Protein AF-A0A1X1UCP4-F1 (afdb_monomer_lite)

Radius of gyration: 19.57 Å; chains: 1; bounding box: 42×29×60 Å

Foldseek 3Di:
DCLVVLVVVLVVLLVVLQVVLVVQVPQPDPDGLADNVLSVLSNVLSVLSVVVNVLVVAPDDCCHPPNPPSVVVNVVSVVVNVVRVVVSVVVSVVVVVVVVVVVVVVVVVVD

Organism: Mycobacterium florentinum (NCBI:txid292462)

pLDDT: mean 77.63, std 12.24, range [49.59, 91.88]

Secondary structure (DSSP, 8-state):
-THHHHHHHHHHHHHHHHHHHHHHHH---SS-SS-HHHHHHHHHHHHHHHHHHGGGS--SSTTSTT-TTHHHHHHHHHHHHHHHHHHHHHHHHHHHHHHHHHHHHHHHHT-

Sequence (111 aa):
MAWLIFLGLVSTVILQEVVIGIAILQDSRENPIFPRWIAYLTFLTASLTIPGGLIVFFKTGPFAWNGLISWWILLAAFCVWMVTFTTALIRAIKRQSAASATALAREVATT

Structure (mmCIF, N/CA/C/O backbone):
data_AF-A0A1X1UCP4-F1
#
_entry.id   AF-A0A1X1UCP4-F1
#
loop_
_atom_site.group_PDB
_atom_site.id
_atom_site.type_symbol
_atom_site.label_atom_id
_atom_site.label_alt_id
_atom_site.label_comp_id
_atom_site.label_asym_id
_atom_site.label_entity_id
_atom_site.label_seq_id
_atom_site.pdbx_PDB_ins_code
_atom_site.Cartn_x
_atom_site.Cartn_y
_atom_site.Cartn_z
_atom_site.occupancy
_atom_site.B_iso_or_equiv
_atom_site.auth_seq_id
_atom_site.auth_comp_id
_atom_site.auth_asym_id
_atom_site.auth_atom_id
_atom_site.pdbx_PDB_model_num
ATOM 1 N N . MET A 1 1 ? 7.354 22.390 -23.010 1.00 51.59 1 MET A N 1
ATOM 2 C CA . MET A 1 1 ? 7.700 22.535 -21.575 1.00 51.59 1 MET A CA 1
ATOM 3 C C . MET A 1 1 ? 6.762 21.797 -20.603 1.00 51.59 1 MET A C 1
ATOM 5 O O . MET A 1 1 ? 7.073 21.755 -19.425 1.00 51.59 1 MET A O 1
ATOM 9 N N . ALA A 1 2 ? 5.684 21.132 -21.049 1.00 64.19 2 ALA A N 1
ATOM 10 C CA . ALA A 1 2 ? 4.746 20.410 -20.167 1.00 64.19 2 ALA A CA 1
ATOM 11 C C . ALA A 1 2 ? 5.306 19.138 -19.477 1.00 64.19 2 ALA A C 1
ATOM 13 O O . ALA A 1 2 ? 4.659 18.572 -18.603 1.00 64.19 2 ALA A O 1
ATOM 14 N N . TRP A 1 3 ? 6.508 18.682 -19.847 1.00 62.09 3 TRP A N 1
ATOM 15 C CA . TRP A 1 3 ? 7.091 17.420 -19.368 1.00 62.09 3 TRP A CA 1
ATOM 16 C C . TRP A 1 3 ? 7.582 17.474 -17.909 1.00 62.09 3 TRP A C 1
ATOM 18 O O . TRP A 1 3 ? 7.513 16.476 -17.201 1.00 62.09 3 TRP A O 1
ATOM 28 N N . LEU A 1 4 ? 8.010 18.644 -17.421 1.00 65.00 4 LEU A N 1
ATOM 29 C CA . LEU A 1 4 ? 8.468 18.809 -16.033 1.00 65.00 4 LEU A CA 1
ATOM 30 C C . LEU A 1 4 ? 7.322 18.697 -15.016 1.00 65.00 4 LEU A C 1
ATOM 32 O O . LEU A 1 4 ? 7.542 18.302 -13.875 1.00 65.00 4 LEU A O 1
ATOM 36 N N . ILE A 1 5 ? 6.088 18.992 -15.437 1.00 66.19 5 ILE A N 1
ATOM 37 C CA . ILE A 1 5 ? 4.898 18.868 -14.586 1.00 66.19 5 ILE A CA 1
ATOM 38 C C . ILE A 1 5 ? 4.654 17.393 -14.247 1.00 66.19 5 ILE A C 1
ATOM 40 O O . ILE A 1 5 ? 4.314 17.080 -13.111 1.00 66.19 5 ILE A O 1
ATOM 44 N N . PHE A 1 6 ? 4.915 16.479 -15.190 1.00 63.09 6 PHE A N 1
ATOM 45 C CA . PHE A 1 6 ? 4.830 15.037 -14.94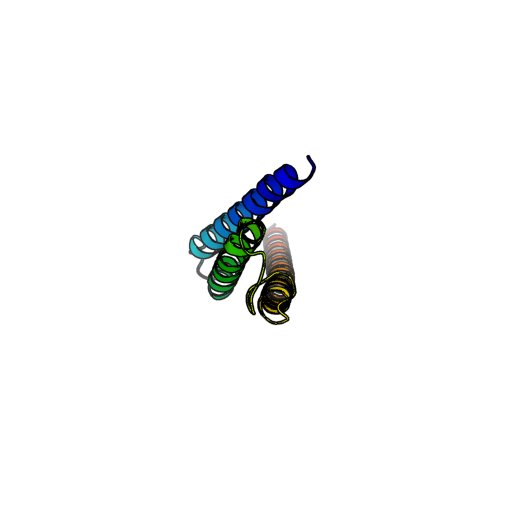8 1.00 63.09 6 PHE A CA 1
ATOM 46 C C . PHE A 1 6 ? 5.820 14.568 -13.879 1.00 63.09 6 PHE A C 1
ATOM 48 O O . PHE A 1 6 ? 5.444 13.772 -13.026 1.00 63.09 6 PHE A O 1
ATOM 55 N N . LEU A 1 7 ? 7.048 15.095 -13.864 1.00 67.75 7 LEU A N 1
ATOM 56 C CA . LEU A 1 7 ? 8.021 14.780 -12.811 1.00 67.75 7 LEU A CA 1
ATOM 57 C C . LEU A 1 7 ? 7.544 15.252 -11.433 1.00 67.75 7 LEU A C 1
ATOM 59 O O . LEU A 1 7 ? 7.670 14.508 -10.462 1.00 67.75 7 LEU A O 1
ATOM 63 N N . GLY A 1 8 ? 6.953 16.448 -11.349 1.00 70.69 8 GLY A N 1
ATOM 64 C CA . GLY A 1 8 ? 6.348 16.942 -10.109 1.00 70.69 8 GLY A CA 1
ATOM 65 C C . GLY A 1 8 ? 5.199 16.051 -9.629 1.00 70.69 8 GLY A C 1
ATOM 66 O O . GLY A 1 8 ? 5.187 15.631 -8.477 1.00 70.69 8 GLY A O 1
ATOM 67 N N . LEU A 1 9 ? 4.285 15.695 -10.533 1.00 74.31 9 LEU A N 1
ATOM 68 C CA . LEU A 1 9 ? 3.071 14.932 -10.225 1.00 74.31 9 LEU A CA 1
ATOM 69 C C . LEU A 1 9 ? 3.375 13.471 -9.848 1.00 74.31 9 LEU A C 1
ATOM 71 O O . LEU A 1 9 ? 2.800 12.929 -8.907 1.00 74.31 9 LEU A O 1
ATOM 75 N N . VAL A 1 10 ? 4.331 12.837 -10.529 1.00 76.12 10 VAL A N 1
ATOM 76 C CA . VAL A 1 10 ? 4.779 11.477 -10.192 1.00 76.12 10 VAL A CA 1
ATOM 77 C C . VAL A 1 10 ? 5.492 11.463 -8.839 1.00 76.12 10 VAL A C 1
ATOM 79 O O . VAL A 1 10 ? 5.235 10.581 -8.020 1.00 76.12 10 VAL A O 1
ATOM 82 N N . SER A 1 11 ? 6.329 12.468 -8.561 1.00 78.12 11 SER A N 1
ATOM 83 C CA . SER A 1 11 ? 7.030 12.577 -7.274 1.00 78.12 11 SER A CA 1
ATOM 84 C C . SER A 1 11 ? 6.058 12.742 -6.105 1.00 78.12 11 SER A C 1
ATOM 86 O O . SER A 1 11 ? 6.249 12.120 -5.059 1.00 78.12 11 SER A O 1
ATOM 88 N N . THR A 1 12 ? 4.989 13.529 -6.278 1.00 84.00 12 THR A N 1
ATOM 89 C CA . THR A 1 12 ? 3.972 13.702 -5.231 1.00 84.00 12 THR A CA 1
ATOM 90 C C . THR A 1 12 ? 3.172 12.428 -4.989 1.00 84.00 12 THR A C 1
ATOM 92 O O . THR A 1 12 ? 2.911 12.105 -3.834 1.00 84.00 12 THR A O 1
ATOM 95 N N . VAL A 1 13 ? 2.826 11.679 -6.043 1.00 83.62 13 VAL A N 1
ATOM 96 C CA . VAL A 1 13 ? 2.109 10.400 -5.901 1.00 83.62 13 VAL A CA 1
ATOM 97 C C . VAL A 1 13 ? 2.973 9.381 -5.162 1.00 83.62 13 VAL A C 1
ATOM 99 O O . VAL A 1 13 ? 2.512 8.785 -4.198 1.00 83.62 13 VAL A O 1
ATOM 102 N N . ILE A 1 14 ? 4.246 9.228 -5.533 1.00 85.06 14 ILE A N 1
ATOM 103 C CA . ILE A 1 14 ? 5.149 8.290 -4.847 1.00 85.06 14 ILE A CA 1
ATOM 104 C C . ILE A 1 14 ? 5.286 8.656 -3.365 1.00 85.06 14 ILE A C 1
ATOM 106 O O . ILE A 1 14 ? 5.194 7.779 -2.505 1.00 85.06 14 ILE A O 1
ATOM 110 N N . LEU A 1 15 ? 5.467 9.944 -3.054 1.00 88.88 15 LEU A N 1
ATOM 111 C CA . LEU A 1 15 ? 5.542 10.407 -1.670 1.00 88.88 15 LEU A CA 1
ATOM 112 C C . LEU A 1 15 ? 4.247 10.098 -0.907 1.00 88.88 15 LEU A C 1
ATOM 114 O O . LEU A 1 15 ? 4.309 9.596 0.213 1.00 88.88 15 LEU A O 1
ATOM 118 N N . GLN A 1 16 ? 3.089 10.354 -1.518 1.00 89.69 16 GLN A N 1
ATOM 119 C CA . GLN A 1 16 ? 1.783 10.051 -0.937 1.00 89.69 16 GLN A CA 1
ATOM 120 C C . GLN A 1 16 ? 1.648 8.556 -0.609 1.00 89.69 16 GLN A C 1
ATOM 122 O O . GLN A 1 16 ? 1.308 8.213 0.523 1.00 89.69 16 GLN A O 1
ATOM 127 N N . GLU A 1 17 ? 1.950 7.670 -1.559 1.00 89.25 17 GLU A N 1
ATOM 128 C CA . GLU A 1 17 ? 1.881 6.217 -1.364 1.00 89.25 17 GLU A CA 1
ATOM 129 C C . GLU A 1 17 ? 2.807 5.751 -0.230 1.00 89.25 17 GLU A C 1
ATOM 131 O O . GLU A 1 17 ? 2.408 4.978 0.643 1.00 89.25 17 GLU A O 1
ATOM 136 N N . VAL A 1 18 ? 4.043 6.257 -0.193 1.00 90.31 18 VAL A N 1
ATOM 137 C CA . VAL A 1 18 ? 5.017 5.904 0.849 1.00 90.31 18 VAL A CA 1
ATOM 138 C C . VAL A 1 18 ? 4.537 6.360 2.226 1.00 90.31 18 VAL A C 1
ATOM 140 O O . VAL A 1 18 ? 4.578 5.576 3.177 1.00 90.31 18 VAL A O 1
ATOM 143 N N . VAL A 1 19 ? 4.040 7.594 2.340 1.00 91.62 19 VAL A N 1
ATOM 144 C CA . VAL A 1 19 ? 3.505 8.130 3.600 1.00 91.62 19 VAL A CA 1
ATOM 145 C C . VAL A 1 19 ? 2.313 7.301 4.080 1.00 91.62 19 VAL A C 1
ATOM 147 O O . VAL A 1 19 ? 2.257 6.943 5.256 1.00 91.62 19 VAL A O 1
ATOM 150 N N . ILE A 1 20 ? 1.396 6.931 3.181 1.00 90.00 20 ILE A N 1
ATOM 151 C CA . ILE A 1 20 ? 0.250 6.069 3.500 1.00 90.00 20 ILE A CA 1
ATOM 152 C C . ILE A 1 20 ? 0.721 4.690 3.978 1.00 90.00 20 ILE A C 1
ATOM 154 O O . ILE A 1 20 ? 0.244 4.198 5.001 1.00 90.00 20 ILE A O 1
ATOM 158 N N . GLY A 1 21 ? 1.664 4.066 3.270 1.00 88.75 21 GLY A N 1
ATOM 159 C CA . GLY A 1 21 ? 2.205 2.759 3.639 1.00 88.75 21 GLY A CA 1
ATOM 160 C C . GLY A 1 21 ? 2.845 2.770 5.029 1.00 88.75 21 GLY A C 1
ATOM 161 O O . GLY A 1 21 ? 2.573 1.882 5.840 1.00 88.75 21 GLY A O 1
ATOM 162 N N . ILE A 1 22 ? 3.633 3.805 5.339 1.00 90.44 22 ILE A N 1
ATOM 163 C CA . ILE A 1 22 ? 4.244 3.989 6.664 1.00 90.44 22 ILE A CA 1
ATOM 164 C C . ILE A 1 22 ? 3.166 4.200 7.731 1.00 90.44 22 ILE A C 1
ATOM 166 O O . ILE A 1 22 ? 3.213 3.537 8.765 1.00 90.44 22 ILE A O 1
ATOM 170 N N . ALA A 1 23 ? 2.176 5.058 7.476 1.00 89.31 23 ALA A N 1
ATOM 171 C CA . ALA A 1 23 ? 1.099 5.331 8.425 1.00 89.31 23 ALA A CA 1
ATOM 172 C C . ALA A 1 23 ? 0.300 4.063 8.780 1.00 89.31 23 ALA A C 1
ATOM 174 O O . ALA A 1 23 ? -0.018 3.844 9.948 1.00 89.31 23 ALA A O 1
ATOM 175 N N . ILE A 1 24 ? 0.032 3.191 7.800 1.00 87.56 24 ILE A N 1
ATOM 176 C CA . ILE A 1 24 ? -0.637 1.901 8.039 1.00 87.56 24 ILE A CA 1
ATOM 177 C C . ILE A 1 24 ? 0.248 0.965 8.876 1.00 87.56 24 ILE A C 1
ATOM 179 O O . ILE A 1 24 ? -0.261 0.258 9.742 1.00 87.56 24 ILE A O 1
ATOM 183 N N . LEU A 1 25 ? 1.565 0.939 8.644 1.00 86.81 25 LEU A N 1
ATOM 184 C CA . LEU A 1 25 ? 2.485 0.098 9.422 1.00 86.81 25 LEU A CA 1
ATOM 185 C C . LEU A 1 25 ? 2.725 0.611 10.848 1.00 86.81 25 LEU A C 1
ATOM 187 O O . LEU A 1 25 ? 3.007 -0.198 11.734 1.00 8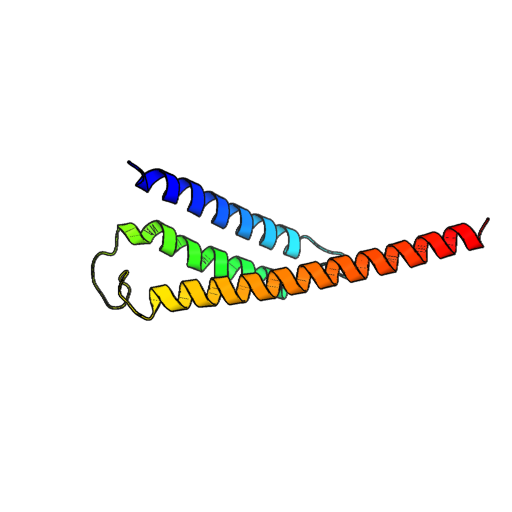6.81 25 LEU A O 1
ATOM 191 N N . GLN A 1 26 ? 2.623 1.924 11.061 1.00 88.56 26 GLN A N 1
ATOM 192 C CA . GLN A 1 26 ? 2.728 2.560 12.375 1.00 88.56 26 GLN A CA 1
ATOM 193 C C . GLN A 1 26 ? 1.474 2.355 13.236 1.00 88.56 26 GLN A C 1
ATOM 195 O O . GLN A 1 26 ? 1.556 2.484 14.460 1.00 88.56 26 GLN A O 1
ATOM 200 N N . ASP A 1 27 ? 0.331 2.001 12.637 1.00 85.12 27 ASP A N 1
ATOM 201 C CA . ASP A 1 27 ? -0.889 1.686 13.380 1.00 85.12 27 ASP A CA 1
ATOM 202 C C . ASP A 1 27 ? -0.694 0.412 14.226 1.00 85.12 27 ASP A C 1
ATOM 204 O O . ASP A 1 27 ? -0.733 -0.718 13.735 1.00 85.12 27 ASP A O 1
ATOM 208 N N . SER A 1 28 ? -0.443 0.622 15.521 1.00 76.56 28 SER A N 1
ATOM 209 C CA . SER A 1 28 ? -0.195 -0.425 16.524 1.00 76.56 28 SER A CA 1
ATOM 210 C C . SER A 1 28 ? -1.421 -0.711 17.399 1.00 76.56 28 SER A C 1
ATOM 212 O O . SER A 1 28 ? -1.294 -1.303 18.470 1.00 76.56 28 SER A O 1
ATOM 214 N N . ARG A 1 29 ? -2.616 -0.268 16.987 1.00 78.56 29 ARG A N 1
ATOM 215 C CA . ARG A 1 29 ? -3.868 -0.550 17.705 1.00 78.56 29 ARG A CA 1
ATOM 216 C C . ARG A 1 29 ? -4.177 -2.052 17.677 1.00 78.56 29 ARG A C 1
ATOM 218 O O . ARG A 1 29 ? -3.925 -2.711 16.674 1.00 78.56 29 ARG A O 1
ATOM 225 N N . GLU A 1 30 ? -4.808 -2.574 18.734 1.00 71.19 30 GLU A N 1
ATOM 226 C CA . GLU A 1 30 ? -5.292 -3.972 18.781 1.00 71.19 30 GLU A CA 1
ATOM 227 C C . GLU A 1 30 ? -6.250 -4.299 17.624 1.00 71.19 30 GLU A C 1
ATOM 229 O O . GLU A 1 30 ? -6.244 -5.406 17.093 1.00 71.19 30 GLU A O 1
ATOM 234 N N . ASN A 1 31 ? -7.042 -3.309 17.197 1.00 73.44 31 ASN A N 1
ATOM 235 C CA . ASN A 1 31 ? -7.873 -3.361 15.999 1.00 73.44 31 ASN A CA 1
ATOM 236 C C . ASN A 1 31 ? -7.418 -2.267 15.018 1.00 73.44 31 ASN A C 1
ATOM 238 O O . ASN A 1 31 ? -7.933 -1.146 15.091 1.00 73.44 31 ASN A O 1
ATOM 242 N N . PRO A 1 32 ? -6.455 -2.555 14.125 1.00 76.06 32 PRO A N 1
ATOM 243 C CA . PRO A 1 32 ? -5.938 -1.563 13.191 1.00 76.06 32 PRO A CA 1
ATOM 244 C C . PRO A 1 32 ? -7.026 -1.102 12.214 1.00 76.06 32 PRO A C 1
ATOM 246 O O . PRO A 1 32 ? -7.897 -1.880 11.802 1.00 76.06 32 PRO A O 1
ATOM 249 N N . ILE A 1 33 ? -6.980 0.180 11.845 1.00 78.44 33 ILE A N 1
ATOM 250 C CA . ILE A 1 33 ? -7.975 0.812 10.962 1.00 78.44 33 ILE A CA 1
ATOM 251 C C . ILE A 1 33 ? -7.900 0.196 9.560 1.00 78.44 33 ILE A C 1
ATOM 253 O O . ILE A 1 33 ? -8.926 -0.092 8.938 1.00 78.44 33 ILE A O 1
ATOM 257 N N . PHE A 1 34 ? -6.675 -0.043 9.091 1.00 80.75 34 PHE A N 1
ATOM 258 C CA . PHE A 1 34 ? -6.382 -0.693 7.822 1.00 80.75 34 PHE A CA 1
ATOM 259 C C . PHE A 1 34 ? -5.638 -2.014 8.059 1.00 80.75 34 PHE A C 1
ATOM 261 O O . PHE A 1 34 ? -4.712 -2.062 8.867 1.00 80.75 34 PHE A O 1
ATOM 268 N N . PRO A 1 35 ? -5.986 -3.104 7.352 1.00 80.38 35 PRO A N 1
ATOM 269 C CA . PRO A 1 35 ? -5.209 -4.336 7.421 1.00 80.38 35 PRO A CA 1
ATOM 270 C C . PRO A 1 35 ? -3.793 -4.124 6.865 1.00 80.38 35 PRO A C 1
ATOM 272 O O . PRO A 1 35 ? -3.615 -3.531 5.801 1.00 80.38 35 PRO A O 1
ATOM 275 N N . ARG A 1 36 ? -2.783 -4.673 7.554 1.00 83.31 36 ARG A N 1
ATOM 276 C CA . ARG A 1 36 ? -1.349 -4.472 7.247 1.00 83.31 36 ARG A CA 1
ATOM 277 C C . ARG A 1 36 ? -0.956 -4.877 5.821 1.00 83.31 36 ARG A C 1
ATOM 279 O O . ARG A 1 36 ? -0.031 -4.304 5.261 1.00 83.31 36 ARG A O 1
ATOM 286 N N . TRP A 1 37 ? -1.680 -5.819 5.209 1.00 84.25 37 TRP A N 1
ATOM 287 C CA . TRP A 1 37 ? -1.467 -6.212 3.811 1.00 84.25 37 TRP A CA 1
ATOM 288 C C . TRP A 1 37 ? -1.649 -5.052 2.822 1.00 84.25 37 TRP A C 1
ATOM 290 O O . TRP A 1 37 ? -0.916 -4.976 1.835 1.00 84.25 37 TRP A O 1
ATOM 300 N N . ILE A 1 38 ? -2.554 -4.112 3.113 1.00 86.12 38 ILE A N 1
ATOM 301 C CA . ILE A 1 38 ? -2.766 -2.938 2.259 1.00 86.12 38 ILE A CA 1
ATOM 302 C C . ILE A 1 38 ? -1.499 -2.092 2.193 1.00 86.12 38 ILE A C 1
ATOM 304 O O . ILE A 1 38 ? -1.179 -1.603 1.118 1.00 86.12 38 ILE A O 1
ATOM 308 N N . ALA A 1 39 ? -0.725 -1.998 3.280 1.00 86.31 39 ALA A N 1
ATOM 309 C CA . ALA A 1 39 ? 0.554 -1.293 3.255 1.00 86.31 39 ALA A CA 1
ATOM 310 C C . ALA A 1 39 ? 1.511 -1.892 2.215 1.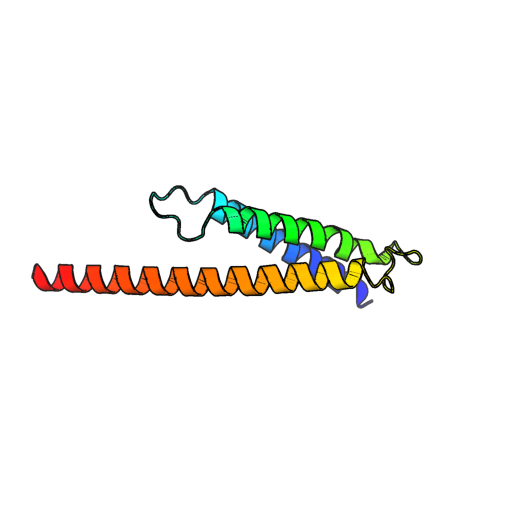00 86.31 39 ALA A C 1
ATOM 312 O O . ALA A 1 39 ? 2.106 -1.151 1.439 1.00 86.31 39 ALA A O 1
ATOM 313 N N . TYR A 1 40 ? 1.622 -3.223 2.139 1.00 87.19 40 TYR A N 1
ATOM 314 C CA . TYR A 1 40 ? 2.464 -3.880 1.132 1.00 87.19 40 TYR A CA 1
ATOM 315 C C . TYR A 1 40 ? 1.968 -3.619 -0.294 1.00 87.19 40 TYR A C 1
ATOM 317 O O . TYR A 1 40 ? 2.780 -3.406 -1.190 1.00 87.19 40 TYR A O 1
ATOM 325 N N . LEU A 1 41 ? 0.648 -3.588 -0.502 1.00 88.12 41 LEU A N 1
ATOM 326 C CA . LEU A 1 41 ? 0.045 -3.265 -1.798 1.00 88.12 41 LEU A CA 1
ATOM 327 C C . LEU A 1 41 ? 0.340 -1.814 -2.218 1.00 88.12 41 LEU A C 1
ATOM 329 O O . LEU A 1 41 ? 0.696 -1.562 -3.369 1.00 88.12 41 LEU A O 1
ATOM 333 N N . THR A 1 42 ? 0.253 -0.872 -1.280 1.00 87.75 42 THR A N 1
ATOM 334 C CA . THR A 1 42 ? 0.619 0.540 -1.465 1.00 87.75 42 THR A CA 1
ATOM 335 C C . THR A 1 42 ? 2.109 0.685 -1.797 1.00 87.75 42 THR A C 1
ATOM 337 O O . THR A 1 42 ? 2.457 1.326 -2.785 1.00 87.75 42 THR A O 1
ATOM 340 N N . PHE A 1 43 ? 3.009 0.004 -1.077 1.00 88.19 43 PHE A N 1
ATOM 341 C CA . PHE A 1 43 ? 4.446 0.021 -1.397 1.00 88.19 43 PHE A CA 1
ATOM 342 C C . PHE A 1 43 ? 4.775 -0.620 -2.751 1.00 88.19 43 PHE A C 1
ATOM 344 O O . PHE A 1 43 ? 5.650 -0.127 -3.468 1.00 88.19 43 PHE A O 1
ATOM 351 N N . LEU A 1 44 ? 4.071 -1.690 -3.128 1.00 86.56 44 LEU A N 1
ATOM 352 C CA . LEU A 1 44 ? 4.212 -2.310 -4.445 1.00 86.56 44 LEU A CA 1
ATOM 353 C C . LEU A 1 44 ? 3.790 -1.336 -5.554 1.00 86.56 44 LEU A C 1
ATOM 355 O O . LEU A 1 44 ? 4.490 -1.191 -6.554 1.00 86.56 44 LEU A O 1
ATOM 359 N N . THR A 1 45 ? 2.684 -0.624 -5.347 1.00 85.31 45 THR A N 1
ATOM 360 C CA . THR A 1 45 ? 2.155 0.368 -6.295 1.00 85.31 45 THR A CA 1
ATOM 361 C C . THR A 1 45 ? 3.075 1.586 -6.402 1.00 85.31 45 THR A C 1
ATOM 363 O O . THR A 1 45 ? 3.386 2.023 -7.512 1.00 85.31 45 THR A O 1
ATOM 366 N N . ALA A 1 46 ? 3.615 2.075 -5.280 1.00 86.06 46 ALA A N 1
ATOM 367 C CA . ALA A 1 46 ? 4.648 3.111 -5.263 1.00 86.06 46 ALA A CA 1
ATOM 368 C C . ALA A 1 46 ? 5.877 2.680 -6.078 1.00 86.06 46 ALA A C 1
ATOM 370 O O . ALA A 1 46 ? 6.351 3.420 -6.939 1.00 86.06 46 ALA A O 1
ATOM 371 N N . SER A 1 47 ? 6.341 1.445 -5.857 1.00 83.12 47 SER A N 1
ATOM 372 C CA . SER A 1 47 ? 7.506 0.872 -6.543 1.00 83.12 47 SER A CA 1
ATOM 373 C C . SER A 1 47 ? 7.291 0.732 -8.050 1.00 83.12 47 SER A C 1
ATOM 375 O O . SER A 1 47 ? 8.219 0.968 -8.817 1.00 83.12 47 SER A O 1
ATOM 377 N N . LEU A 1 48 ? 6.070 0.403 -8.486 1.00 79.56 48 LEU A N 1
ATOM 378 C CA . LEU A 1 48 ? 5.673 0.362 -9.900 1.00 79.56 48 LEU A CA 1
ATOM 379 C C . LEU A 1 48 ? 5.541 1.763 -10.516 1.00 79.56 48 LEU A C 1
ATOM 381 O O . LEU A 1 48 ? 5.775 1.944 -11.708 1.00 79.56 48 LEU A O 1
ATOM 385 N N . THR A 1 49 ? 5.225 2.772 -9.709 1.00 75.19 49 THR A N 1
ATOM 386 C CA . THR A 1 49 ? 5.081 4.160 -10.172 1.00 75.19 49 THR A CA 1
ATOM 387 C C . THR A 1 49 ? 6.442 4.832 -10.420 1.00 75.19 49 THR A C 1
ATOM 389 O O . THR A 1 49 ? 6.560 5.662 -11.322 1.00 75.19 49 THR A O 1
ATOM 392 N N . ILE A 1 50 ? 7.499 4.421 -9.705 1.00 75.69 50 ILE A N 1
ATOM 393 C CA . ILE A 1 50 ? 8.887 4.897 -9.894 1.00 75.69 50 ILE A CA 1
ATOM 394 C C . ILE A 1 50 ? 9.384 4.737 -11.350 1.00 75.69 50 ILE A C 1
ATOM 396 O O . ILE A 1 50 ? 9.781 5.740 -11.954 1.00 75.69 50 ILE A O 1
ATOM 400 N N . PRO A 1 51 ? 9.349 3.540 -11.974 1.00 66.81 51 PRO A N 1
ATOM 401 C CA . PRO A 1 51 ? 9.736 3.382 -13.374 1.00 66.81 51 PRO A CA 1
ATOM 402 C C . PRO A 1 51 ? 8.761 4.073 -14.338 1.00 66.81 51 PRO A C 1
ATOM 404 O O . PRO A 1 51 ? 9.177 4.469 -15.426 1.00 66.81 51 PRO A O 1
ATOM 407 N N . GLY A 1 52 ? 7.508 4.308 -13.928 1.00 64.62 52 GLY A N 1
ATOM 408 C CA . GLY A 1 52 ? 6.562 5.161 -14.655 1.00 64.62 52 GLY A CA 1
ATOM 409 C C . GLY A 1 52 ? 7.039 6.613 -14.806 1.00 64.62 52 GLY A C 1
ATOM 410 O O . GLY A 1 52 ? 6.769 7.239 -15.827 1.00 64.62 52 GLY A O 1
ATOM 411 N N . GLY A 1 53 ? 7.814 7.140 -13.851 1.00 63.12 53 GLY A N 1
ATOM 412 C CA . GLY A 1 53 ? 8.482 8.444 -13.973 1.00 63.12 53 GLY A CA 1
ATOM 413 C C . GLY A 1 53 ? 9.738 8.419 -14.856 1.00 63.12 53 GLY A C 1
ATOM 414 O O . GLY A 1 53 ? 10.031 9.390 -15.554 1.00 63.12 53 GLY A O 1
ATOM 415 N N . LEU A 1 54 ? 10.456 7.289 -14.881 1.00 59.53 54 LEU A N 1
ATOM 416 C CA . LEU A 1 54 ? 11.655 7.059 -15.711 1.00 59.53 54 LEU A CA 1
ATOM 417 C C . LEU A 1 54 ? 11.338 6.659 -17.158 1.00 59.53 54 LEU A C 1
ATOM 419 O O . LEU A 1 54 ? 12.236 6.456 -17.978 1.00 59.53 54 LEU A O 1
ATOM 423 N N . ILE A 1 55 ? 10.057 6.583 -17.493 1.00 58.94 55 ILE A N 1
ATOM 424 C CA . ILE A 1 55 ? 9.545 6.089 -18.768 1.00 58.94 55 ILE A CA 1
ATOM 425 C C . ILE A 1 55 ? 9.964 6.941 -19.977 1.00 58.94 55 ILE A C 1
ATOM 427 O O . ILE A 1 55 ? 9.886 6.507 -21.123 1.00 58.94 55 ILE A O 1
ATOM 431 N N . VAL A 1 56 ? 10.486 8.142 -19.719 1.00 53.16 56 VAL A N 1
ATOM 432 C CA . VAL A 1 56 ? 11.025 9.059 -20.730 1.00 53.16 56 VAL A CA 1
ATOM 433 C C . VAL A 1 56 ? 12.379 8.601 -21.287 1.00 53.16 56 VAL A C 1
ATOM 435 O O . VAL A 1 56 ? 12.746 9.007 -22.392 1.00 53.16 56 VAL A O 1
ATOM 438 N N . PHE A 1 57 ? 13.083 7.696 -20.596 1.00 57.62 57 PHE A N 1
ATOM 439 C CA . PHE A 1 57 ? 14.371 7.155 -21.044 1.00 57.62 57 PHE A CA 1
ATOM 440 C C . PHE A 1 57 ? 14.259 5.876 -21.897 1.00 57.62 57 PHE A C 1
ATOM 442 O O . PHE A 1 57 ? 15.203 5.544 -22.611 1.00 57.62 57 PHE A O 1
ATOM 449 N N . PHE A 1 58 ? 13.112 5.184 -21.903 1.00 56.19 58 PHE A N 1
ATOM 450 C CA . PHE A 1 58 ? 12.924 3.926 -22.643 1.00 56.19 58 PHE A CA 1
ATOM 451 C C . PHE A 1 58 ? 12.077 4.131 -23.909 1.00 56.19 58 PHE A C 1
ATOM 453 O O . PHE A 1 58 ? 10.848 4.113 -23.876 1.00 56.19 58 PHE A O 1
ATOM 460 N N . LYS A 1 59 ? 12.747 4.329 -25.053 1.00 51.75 59 LYS A N 1
ATOM 461 C CA . LYS A 1 59 ? 12.112 4.627 -26.353 1.00 51.75 59 LYS A CA 1
ATOM 462 C C . LYS A 1 59 ? 11.695 3.382 -27.166 1.00 51.75 59 LYS A C 1
ATOM 464 O O . LYS A 1 59 ? 10.816 3.518 -28.012 1.00 51.75 59 LYS A O 1
ATOM 469 N N . THR A 1 60 ? 12.257 2.187 -26.925 1.00 49.59 60 THR A N 1
ATOM 470 C CA . THR A 1 60 ? 11.991 0.951 -27.710 1.00 49.59 60 THR A CA 1
ATOM 471 C C . THR A 1 60 ? 12.253 -0.350 -26.917 1.00 49.59 60 THR A C 1
ATOM 473 O O . THR A 1 60 ? 13.157 -0.397 -26.089 1.00 49.59 60 THR A O 1
ATOM 476 N N . GLY A 1 61 ? 11.447 -1.404 -27.153 1.00 57.41 61 GLY A N 1
ATOM 477 C CA . GLY A 1 61 ? 11.538 -2.739 -26.513 1.00 57.41 61 GLY A CA 1
ATOM 478 C C . GLY A 1 61 ? 10.195 -3.283 -25.968 1.00 57.41 61 GLY A C 1
ATOM 479 O O . GLY A 1 61 ? 9.231 -2.528 -25.892 1.00 57.41 61 GLY A O 1
ATOM 480 N N . PRO A 1 62 ? 10.090 -4.563 -25.549 1.00 54.47 62 PRO A N 1
ATOM 481 C CA . PRO A 1 62 ? 8.875 -5.123 -24.922 1.00 54.47 62 PRO A CA 1
ATOM 482 C C . PRO A 1 62 ? 8.504 -4.454 -23.582 1.00 54.47 62 PRO A C 1
ATOM 484 O O . PRO A 1 62 ? 7.366 -4.564 -23.132 1.00 54.47 62 PRO A O 1
ATOM 487 N N . PHE A 1 63 ? 9.448 -3.714 -22.988 1.00 52.84 63 PHE A N 1
ATOM 488 C CA . PHE A 1 63 ? 9.251 -2.839 -21.829 1.00 52.84 63 PHE A CA 1
ATOM 489 C C . PHE A 1 63 ? 8.975 -1.368 -22.191 1.00 52.84 63 PHE A C 1
ATOM 491 O O . PHE A 1 63 ? 8.776 -0.556 -21.288 1.00 52.84 63 PHE A O 1
ATOM 498 N N . ALA A 1 64 ? 8.985 -1.004 -23.478 1.00 55.91 64 ALA A N 1
ATOM 499 C CA . ALA A 1 64 ? 8.743 0.365 -23.927 1.00 55.91 64 ALA A CA 1
ATOM 500 C C . ALA A 1 64 ? 7.267 0.760 -23.809 1.00 55.91 64 ALA A C 1
ATOM 502 O O . ALA A 1 64 ? 6.401 -0.073 -23.572 1.00 55.91 64 ALA A O 1
ATOM 503 N N . TRP A 1 65 ? 6.982 2.042 -24.033 1.00 50.66 65 TRP A N 1
ATOM 504 C CA . TRP A 1 65 ? 5.655 2.666 -23.926 1.00 50.66 65 TRP A CA 1
ATOM 505 C C . TRP A 1 65 ? 4.528 1.954 -24.705 1.00 50.66 65 TRP A C 1
ATOM 507 O O . TRP A 1 65 ? 3.387 1.942 -24.261 1.00 50.66 65 TRP A O 1
ATOM 517 N N . ASN A 1 66 ? 4.852 1.318 -25.838 1.00 52.59 66 ASN A N 1
ATOM 518 C CA . ASN A 1 66 ? 3.908 0.522 -26.646 1.00 52.59 66 ASN A CA 1
ATOM 519 C C . ASN A 1 66 ? 3.836 -0.957 -26.222 1.00 52.59 66 ASN A C 1
ATOM 521 O O . ASN A 1 66 ? 3.130 -1.760 -26.830 1.00 52.59 66 ASN A O 1
ATOM 525 N N . GLY A 1 67 ? 4.617 -1.340 -25.215 1.00 56.31 67 GLY A N 1
ATOM 526 C CA . GLY A 1 67 ? 4.649 -2.672 -24.649 1.00 56.31 67 GLY A CA 1
ATOM 527 C C . GLY A 1 67 ? 3.359 -2.927 -23.889 1.00 56.31 67 GLY A C 1
ATOM 528 O O . GLY A 1 67 ? 3.103 -2.336 -22.839 1.00 56.31 67 GLY A O 1
ATOM 529 N N . LEU A 1 68 ? 2.570 -3.866 -24.404 1.00 56.22 68 LEU A N 1
ATOM 530 C CA . LEU A 1 68 ? 1.320 -4.350 -23.819 1.00 56.22 68 LEU A CA 1
ATOM 531 C C . LEU A 1 68 ? 1.474 -4.843 -22.362 1.00 56.22 68 LEU A C 1
ATOM 533 O O . LEU A 1 68 ? 0.492 -5.090 -21.683 1.00 56.22 68 LEU A O 1
ATOM 537 N N . ILE A 1 69 ? 2.698 -5.013 -21.868 1.00 59.16 69 ILE A N 1
ATOM 538 C CA . ILE A 1 69 ? 2.976 -5.550 -20.538 1.00 59.16 69 ILE A CA 1
ATOM 539 C C . ILE A 1 69 ? 3.222 -4.409 -19.542 1.00 59.16 69 ILE A C 1
ATOM 541 O O . ILE A 1 69 ? 2.519 -4.323 -18.542 1.00 59.16 69 ILE A O 1
ATOM 545 N N . SER A 1 70 ? 4.141 -3.479 -19.825 1.00 62.72 70 SER A N 1
ATOM 546 C CA . SER A 1 70 ? 4.464 -2.381 -18.896 1.00 62.72 70 SER A CA 1
ATOM 547 C C . SER A 1 70 ? 3.275 -1.454 -18.632 1.00 62.72 70 SER A C 1
ATOM 549 O O . SER A 1 70 ? 3.015 -1.102 -17.484 1.00 62.72 70 SER A O 1
ATOM 551 N N . TRP A 1 71 ? 2.531 -1.082 -19.680 1.00 67.94 71 TRP A N 1
ATOM 552 C CA . TRP A 1 71 ? 1.381 -0.182 -19.551 1.00 67.94 71 TRP A CA 1
ATOM 553 C C . TRP A 1 71 ? 0.224 -0.830 -18.785 1.00 67.94 71 TRP A C 1
ATOM 555 O O . TRP A 1 71 ? -0.325 -0.244 -17.854 1.00 67.94 71 TRP A O 1
ATOM 565 N N . TRP A 1 72 ? -0.126 -2.065 -19.148 1.00 73.56 72 TRP A N 1
ATOM 566 C CA . TRP A 1 72 ? -1.252 -2.765 -18.540 1.00 73.56 72 TRP A CA 1
ATOM 567 C C . TRP A 1 72 ? -0.953 -3.228 -17.119 1.00 73.56 72 TRP A C 1
ATOM 569 O O . TRP A 1 72 ? -1.862 -3.212 -16.300 1.00 73.56 72 TRP A O 1
ATOM 579 N N . ILE A 1 73 ? 0.295 -3.579 -16.791 1.00 75.94 73 ILE A N 1
ATOM 580 C CA . ILE A 1 73 ? 0.684 -3.894 -15.409 1.00 75.94 73 ILE A CA 1
ATOM 581 C C . ILE A 1 73 ? 0.593 -2.649 -14.528 1.00 75.94 73 ILE A C 1
ATOM 583 O O . ILE A 1 73 ? 0.038 -2.744 -13.437 1.00 75.94 73 ILE A O 1
ATOM 587 N N . LEU A 1 74 ? 1.076 -1.487 -14.988 1.00 75.00 74 LEU A N 1
ATOM 588 C CA . LEU A 1 74 ? 0.922 -0.237 -14.232 1.00 75.00 74 LEU A CA 1
ATOM 589 C C . LEU A 1 74 ? -0.553 0.105 -14.027 1.00 75.00 74 LEU A C 1
ATOM 591 O O . LEU A 1 74 ? -0.968 0.383 -12.903 1.00 75.00 74 LEU A O 1
ATOM 595 N N . LEU A 1 75 ? -1.344 0.047 -15.102 1.00 79.56 75 LEU A N 1
ATOM 596 C CA . LEU A 1 75 ? -2.770 0.349 -15.049 1.00 79.56 75 LEU A CA 1
ATOM 597 C C . LEU A 1 75 ? -3.511 -0.627 -14.129 1.00 79.56 75 LEU A C 1
ATOM 599 O O . LEU A 1 75 ? -4.285 -0.200 -13.279 1.00 79.56 75 LEU A O 1
ATOM 603 N N . ALA A 1 76 ? -3.250 -1.928 -14.254 1.00 83.62 76 ALA A N 1
ATOM 604 C CA . ALA A 1 76 ? -3.866 -2.949 -13.418 1.00 83.62 76 ALA A CA 1
ATOM 605 C C . ALA A 1 76 ? -3.462 -2.792 -11.950 1.00 83.62 76 ALA A C 1
ATOM 607 O O . ALA A 1 76 ? -4.332 -2.838 -11.084 1.00 83.62 76 ALA A O 1
ATOM 608 N N . ALA A 1 77 ? -2.180 -2.558 -11.657 1.00 82.69 77 ALA A N 1
ATOM 609 C CA . ALA A 1 77 ? -1.712 -2.324 -10.294 1.00 82.69 77 ALA A CA 1
ATOM 610 C C . ALA A 1 77 ? -2.372 -1.085 -9.682 1.00 82.69 77 ALA A C 1
ATOM 612 O O . ALA A 1 77 ? -2.874 -1.156 -8.561 1.00 82.69 77 ALA A O 1
ATOM 613 N N . PHE A 1 78 ? -2.462 0.009 -10.442 1.00 82.44 78 PHE A N 1
ATOM 614 C CA . PHE A 1 78 ? -3.155 1.219 -10.012 1.00 82.44 78 PHE A CA 1
ATOM 615 C C . PHE A 1 78 ? -4.649 0.971 -9.769 1.00 82.44 78 PHE A C 1
ATOM 617 O O . PHE A 1 78 ? -5.169 1.351 -8.724 1.00 82.44 78 PHE A O 1
ATOM 624 N N . CYS A 1 79 ? -5.349 0.285 -10.678 1.00 87.94 79 CYS A N 1
ATOM 625 C CA . CYS A 1 79 ? -6.763 -0.049 -10.503 1.00 87.94 79 CYS A CA 1
ATOM 626 C C . CYS A 1 79 ? -6.996 -0.955 -9.284 1.00 87.94 79 CYS A C 1
ATOM 628 O O . CYS A 1 79 ? -7.909 -0.702 -8.496 1.00 87.94 79 CYS A O 1
ATOM 630 N N . VAL A 1 80 ? -6.169 -1.988 -9.101 1.00 88.56 80 VAL A N 1
ATOM 631 C CA . VAL A 1 80 ? -6.243 -2.895 -7.945 1.00 88.56 80 VAL A CA 1
ATOM 632 C C . VAL A 1 80 ? -6.004 -2.126 -6.652 1.00 88.56 80 VAL A C 1
ATOM 634 O O . VAL A 1 80 ? -6.771 -2.285 -5.698 1.00 88.56 80 VAL A O 1
ATOM 637 N N . TRP A 1 81 ? -4.985 -1.269 -6.624 1.00 88.44 81 TRP A N 1
ATOM 638 C CA . TRP A 1 81 ? -4.702 -0.415 -5.480 1.00 88.44 81 TRP A CA 1
ATOM 639 C C . TRP A 1 81 ? -5.871 0.528 -5.186 1.00 88.44 81 TRP A C 1
ATOM 641 O O . TRP A 1 81 ? -6.372 0.533 -4.064 1.00 88.44 81 TRP A O 1
ATOM 651 N N . MET A 1 82 ? -6.397 1.225 -6.196 1.00 88.31 82 MET A N 1
ATOM 652 C CA . MET A 1 82 ? -7.497 2.180 -6.045 1.00 88.31 82 MET A CA 1
ATOM 653 C C . MET A 1 82 ? -8.759 1.516 -5.481 1.00 88.31 82 MET A C 1
ATOM 655 O O . MET A 1 82 ? -9.363 2.032 -4.537 1.00 88.31 82 MET A O 1
ATOM 659 N N . VAL A 1 83 ? -9.148 0.348 -6.004 1.00 91.88 83 VAL A N 1
ATOM 660 C CA . VAL A 1 83 ? -10.321 -0.400 -5.517 1.00 91.88 83 VAL A CA 1
ATOM 661 C C . VAL A 1 83 ? -10.088 -0.913 -4.094 1.00 91.88 83 VAL A C 1
ATOM 663 O O . VAL A 1 83 ? -10.956 -0.768 -3.226 1.00 91.88 83 VAL A O 1
ATOM 666 N N . THR A 1 84 ? -8.913 -1.480 -3.819 1.00 88.75 84 THR A N 1
ATOM 667 C CA . THR A 1 84 ? -8.581 -2.021 -2.492 1.00 88.75 84 THR A CA 1
ATOM 668 C C . THR A 1 84 ? -8.549 -0.913 -1.441 1.00 88.75 84 THR A C 1
ATOM 670 O O . THR A 1 84 ? -9.161 -1.045 -0.381 1.00 88.75 84 THR A O 1
ATOM 673 N N . PHE A 1 85 ? -7.904 0.210 -1.750 1.00 88.00 85 PHE A N 1
ATOM 674 C CA . PHE A 1 85 ? -7.791 1.345 -0.845 1.00 88.00 85 PHE A CA 1
ATOM 675 C C . PHE A 1 85 ? -9.156 1.994 -0.587 1.00 88.00 85 PHE A C 1
ATOM 677 O O . PHE A 1 85 ? -9.529 2.214 0.565 1.00 88.00 85 PHE A O 1
ATOM 684 N N . THR A 1 86 ? -9.959 2.198 -1.636 1.00 90.56 86 THR A N 1
ATOM 685 C CA . THR A 1 86 ? -11.315 2.761 -1.515 1.00 90.56 86 THR A CA 1
ATOM 686 C C . THR A 1 86 ? -12.217 1.876 -0.657 1.00 90.56 86 THR A C 1
ATOM 688 O O . THR A 1 86 ? -12.884 2.356 0.262 1.00 90.56 86 THR A O 1
ATOM 691 N N . THR A 1 87 ? -12.234 0.566 -0.913 1.00 89.50 87 THR A N 1
ATOM 692 C CA . THR A 1 87 ? -13.067 -0.364 -0.135 1.00 89.50 87 THR A CA 1
ATOM 693 C C . THR A 1 87 ? -12.617 -0.457 1.321 1.00 89.50 87 THR A C 1
ATOM 695 O O . THR A 1 87 ? -13.462 -0.516 2.219 1.00 89.50 87 THR A O 1
ATOM 698 N N . ALA A 1 88 ? -11.310 -0.417 1.583 1.00 88.19 88 ALA A N 1
ATOM 699 C CA . ALA A 1 88 ? -10.773 -0.389 2.936 1.00 88.19 88 ALA A CA 1
ATOM 700 C C . ALA A 1 88 ? -11.130 0.907 3.673 1.00 88.19 88 ALA A C 1
ATOM 702 O O . ALA A 1 88 ? -11.561 0.846 4.825 1.00 88.19 88 ALA A O 1
ATOM 703 N N . LEU A 1 89 ? -11.053 2.055 2.997 1.00 89.00 89 LEU A N 1
ATOM 704 C CA . LEU A 1 89 ? -11.435 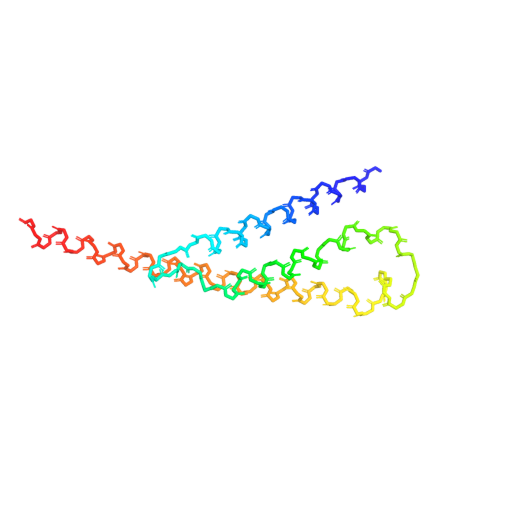3.350 3.555 1.00 89.00 89 LEU A CA 1
ATOM 705 C C . LEU A 1 89 ? -12.926 3.391 3.916 1.00 89.00 89 LEU A C 1
ATOM 707 O O . LEU A 1 89 ? -13.282 3.774 5.029 1.00 89.00 89 LEU A O 1
ATOM 711 N N . ILE A 1 90 ? -13.804 2.911 3.032 1.00 89.88 90 ILE A N 1
ATOM 712 C CA . ILE A 1 90 ? -15.247 2.829 3.315 1.00 89.88 90 ILE A CA 1
ATOM 713 C C . ILE A 1 90 ? -15.518 1.925 4.528 1.00 89.88 90 ILE A C 1
ATOM 715 O O . ILE A 1 90 ? -16.354 2.249 5.375 1.00 89.88 90 ILE A O 1
ATOM 719 N N . ARG A 1 91 ? -14.820 0.787 4.639 1.00 86.88 91 ARG A N 1
ATOM 720 C CA . ARG A 1 91 ? -14.951 -0.126 5.788 1.00 86.88 91 ARG A CA 1
ATOM 721 C C . ARG A 1 91 ? -14.468 0.518 7.087 1.00 86.88 91 ARG A C 1
ATOM 723 O O . ARG A 1 91 ? -15.140 0.362 8.106 1.00 86.88 91 ARG A O 1
ATOM 730 N N . ALA A 1 92 ? -13.354 1.244 7.043 1.00 86.25 92 ALA A N 1
ATOM 731 C CA . ALA A 1 92 ? -12.821 1.990 8.177 1.00 86.25 92 ALA A CA 1
ATOM 732 C C . ALA A 1 92 ? -13.812 3.058 8.665 1.00 86.25 92 ALA A C 1
ATOM 734 O O . ALA A 1 92 ? -14.138 3.088 9.852 1.00 86.25 92 ALA A O 1
ATOM 735 N N . ILE A 1 93 ? -14.371 3.855 7.746 1.00 87.75 93 ILE A N 1
ATOM 736 C CA . ILE A 1 93 ? -15.371 4.886 8.063 1.00 87.75 93 ILE A CA 1
ATOM 737 C C . ILE A 1 93 ? -16.605 4.256 8.714 1.00 87.75 93 ILE A C 1
ATOM 739 O O . ILE A 1 93 ? -17.019 4.683 9.788 1.00 87.75 93 ILE A O 1
ATOM 743 N N . LYS A 1 94 ? -17.158 3.184 8.128 1.00 87.50 94 LYS A N 1
ATOM 744 C CA . LYS A 1 94 ? -18.331 2.491 8.691 1.00 87.50 94 LYS A CA 1
ATOM 745 C C . LYS A 1 94 ? -18.079 1.959 10.106 1.00 87.50 94 LYS A C 1
ATOM 747 O O . LYS A 1 94 ? -18.958 2.066 10.959 1.00 87.50 94 LYS A O 1
ATOM 752 N N . ARG A 1 95 ? -16.889 1.403 10.368 1.00 85.00 95 ARG A N 1
ATOM 753 C CA . ARG A 1 95 ? -16.494 0.942 11.712 1.00 85.00 95 ARG A CA 1
ATOM 754 C C . ARG A 1 95 ? -16.399 2.100 12.701 1.00 85.00 95 ARG A C 1
ATOM 756 O O . ARG A 1 95 ? -16.886 1.970 13.821 1.00 85.00 95 ARG A O 1
ATOM 763 N N . GLN A 1 96 ? -15.815 3.221 12.285 1.00 85.31 96 GLN A N 1
ATOM 764 C CA . GLN A 1 96 ? -15.689 4.405 13.129 1.00 85.31 96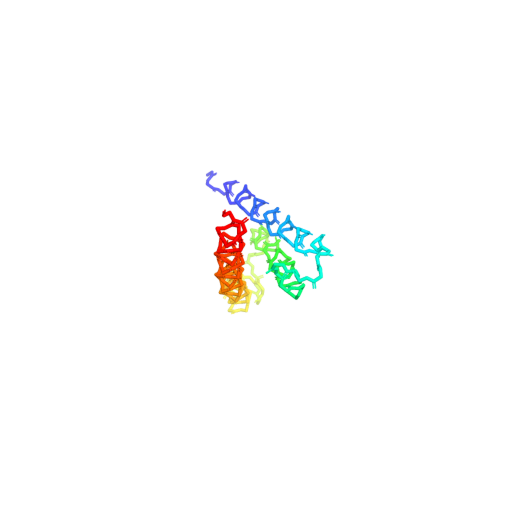 GLN A CA 1
ATOM 765 C C . GLN A 1 96 ? -17.061 5.003 13.466 1.00 85.31 96 GLN A C 1
ATOM 767 O O . GLN A 1 96 ? -17.331 5.253 14.637 1.00 85.31 96 GLN A O 1
ATOM 772 N N . SER A 1 97 ? -17.963 5.135 12.487 1.00 86.75 97 SER A N 1
ATOM 773 C CA . SER A 1 97 ? -19.330 5.623 12.720 1.00 86.75 97 SER A CA 1
ATOM 774 C C . SER A 1 97 ? -20.115 4.733 13.693 1.00 86.75 97 SER A C 1
ATOM 776 O O . SER A 1 97 ? -20.787 5.248 14.583 1.00 86.75 97 SER A O 1
ATOM 778 N N . ALA A 1 98 ? -20.003 3.405 13.568 1.00 85.50 98 ALA A N 1
ATOM 779 C CA . ALA A 1 98 ? -20.662 2.468 14.482 1.00 85.50 98 ALA A CA 1
ATOM 780 C C . ALA A 1 98 ? -20.107 2.556 15.917 1.00 85.50 98 ALA A C 1
ATOM 782 O O . ALA A 1 98 ? -20.872 2.545 16.885 1.00 85.50 98 ALA A O 1
ATOM 783 N N . ALA A 1 99 ? -18.784 2.689 16.061 1.00 84.44 99 ALA A N 1
ATOM 784 C CA . ALA A 1 99 ? -18.141 2.865 17.360 1.00 84.44 99 ALA A CA 1
ATOM 785 C C . ALA A 1 99 ? -18.566 4.184 18.031 1.00 84.44 99 ALA A C 1
ATOM 787 O O . ALA A 1 99 ? -18.929 4.180 19.207 1.00 84.44 99 ALA A O 1
ATOM 788 N N . SER A 1 100 ? -18.599 5.291 17.281 1.00 84.88 100 SER A N 1
ATOM 789 C CA . SER A 1 100 ? -19.047 6.597 17.782 1.00 84.88 100 SER A CA 1
ATOM 790 C C . SER A 1 100 ? -20.518 6.595 18.208 1.00 84.88 100 SER A C 1
ATOM 792 O O . SER A 1 100 ? -20.838 7.121 19.270 1.00 84.88 100 SER A O 1
ATOM 794 N N . ALA A 1 101 ? -21.408 5.962 17.435 1.00 84.69 101 ALA A N 1
ATOM 795 C CA . ALA A 1 101 ? -22.823 5.841 17.797 1.00 84.69 101 ALA A CA 1
ATOM 796 C C . ALA A 1 101 ? -23.023 5.045 19.100 1.00 84.69 101 ALA A C 1
ATOM 798 O O . ALA A 1 101 ? -23.830 5.424 19.947 1.00 84.69 101 ALA A O 1
ATOM 799 N N . THR A 1 102 ? -22.247 3.973 19.287 1.00 85.69 102 THR A N 1
ATOM 800 C CA . THR A 1 102 ? -22.282 3.161 20.513 1.00 85.69 102 THR A CA 1
ATOM 801 C C . THR A 1 102 ? -21.773 3.947 21.725 1.00 85.69 102 THR A C 1
ATOM 803 O O . THR A 1 102 ? -22.349 3.849 22.807 1.00 85.69 102 THR A O 1
ATOM 806 N N . ALA A 1 103 ? -20.714 4.745 21.553 1.00 84.56 103 ALA A N 1
ATOM 807 C CA . ALA A 1 103 ? -20.173 5.591 22.615 1.00 84.56 103 ALA A CA 1
ATOM 808 C C . ALA A 1 103 ? -21.180 6.662 23.066 1.00 84.56 103 ALA A C 1
ATOM 810 O O . ALA A 1 103 ? -21.414 6.800 24.264 1.00 84.56 103 ALA A O 1
ATOM 811 N N . LEU A 1 104 ? -21.838 7.337 22.116 1.00 85.75 104 LEU A N 1
ATOM 812 C CA . LEU A 1 104 ? -22.870 8.336 22.408 1.00 85.75 104 LEU A CA 1
ATOM 813 C C . LEU A 1 104 ? -24.072 7.719 23.142 1.00 85.75 104 LEU A C 1
ATOM 815 O O . LEU A 1 104 ? -24.543 8.268 24.133 1.00 85.75 104 LEU A O 1
ATOM 819 N N . ALA A 1 105 ? -24.546 6.551 22.695 1.00 84.12 105 ALA A N 1
ATOM 820 C CA . ALA A 1 105 ? -25.638 5.844 23.365 1.00 84.12 105 ALA A CA 1
ATOM 821 C C . ALA A 1 105 ? -25.283 5.469 24.816 1.00 84.12 105 ALA A C 1
ATOM 823 O O . ALA A 1 105 ? -26.144 5.507 25.693 1.00 84.12 105 ALA A O 1
ATOM 824 N N . ARG A 1 106 ? -24.012 5.134 25.077 1.00 81.12 106 ARG A N 1
ATOM 825 C CA . ARG A 1 106 ? -23.523 4.825 26.425 1.00 81.12 106 ARG A CA 1
ATOM 826 C C . ARG A 1 106 ? -23.487 6.059 27.324 1.00 81.12 106 ARG A C 1
ATOM 828 O O . ARG A 1 106 ? -23.894 5.947 28.471 1.00 81.12 106 ARG A O 1
ATOM 835 N N . GLU A 1 107 ? -23.035 7.200 26.806 1.00 86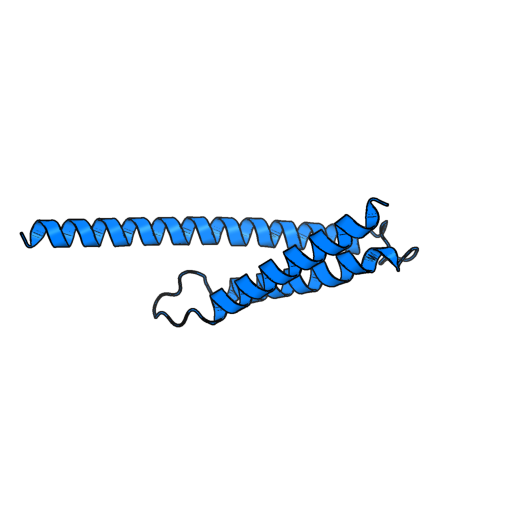.00 107 GLU A N 1
ATOM 836 C CA . GLU A 1 107 ? -22.968 8.471 27.542 1.00 86.00 107 GLU A CA 1
ATOM 837 C C . GLU A 1 107 ? -24.365 8.969 27.952 1.00 86.00 107 GLU A C 1
ATOM 839 O O . GLU A 1 107 ? -24.584 9.330 29.111 1.00 86.00 107 GLU A O 1
ATOM 844 N N . VAL A 1 108 ? -25.337 8.873 27.036 1.00 83.06 108 VAL A N 1
ATOM 845 C CA . VAL A 1 108 ? -26.747 9.203 27.304 1.00 83.06 108 VAL A CA 1
ATOM 846 C C . VAL A 1 108 ? -27.369 8.258 28.336 1.00 83.06 108 VAL A C 1
ATOM 848 O O . VAL A 1 108 ? -28.139 8.708 29.170 1.00 83.06 108 VAL A O 1
ATOM 851 N N . ALA A 1 109 ? -27.032 6.964 28.326 1.00 80.50 109 ALA A N 1
ATOM 852 C CA . ALA A 1 109 ? -27.565 6.003 29.298 1.00 80.50 109 ALA A CA 1
ATOM 853 C C . ALA A 1 109 ? -26.987 6.164 30.719 1.00 80.50 109 ALA A C 1
ATOM 855 O O . ALA A 1 109 ? -27.551 5.627 31.671 1.00 80.50 109 ALA A O 1
ATOM 856 N N . THR A 1 110 ? -25.851 6.853 30.864 1.00 81.56 110 THR A N 1
ATOM 857 C CA . THR A 1 110 ? -25.218 7.148 32.162 1.00 81.56 110 THR A CA 1
ATOM 858 C C . THR A 1 110 ? -25.612 8.499 32.768 1.00 81.56 110 THR A C 1
ATOM 860 O O . THR A 1 110 ? -25.174 8.782 33.882 1.00 81.56 110 THR A O 1
ATOM 863 N N . THR A 1 111 ? -26.405 9.313 32.061 1.00 63.59 111 THR A N 1
ATOM 864 C CA . THR A 1 111 ? -26.921 10.616 32.526 1.00 63.59 111 THR A CA 1
ATOM 865 C C . THR A 1 111 ? -28.372 10.482 32.966 1.00 63.59 111 THR A C 1
ATOM 867 O O . THR A 1 111 ? -28.717 11.048 34.026 1.00 63.59 111 THR A O 1
#